Protein AF-A0A212A6N8-F1 (afdb_monomer_lite)

Secondary structure (DSSP, 8-state):
--HHHHHHHHHHHHHHHHHHHTSPP-EEEEE--TT--B-TTEEEEETTEEEEESSSB-SPTTTSTTEEEEEPPPPPPPP-----

Radius of gyration: 21.59 Å; chains: 1; bounding box: 58×29×61 Å

Structure (mmCIF, N/CA/C/O backbone):
data_AF-A0A212A6N8-F1
#
_entry.id   AF-A0A212A6N8-F1
#
loop_
_atom_site.group_PDB
_atom_site.id
_atom_site.type_symbol
_atom_site.label_atom_id
_atom_site.label_alt_id
_atom_site.label_comp_id
_atom_site.label_asym_id
_atom_site.label_entity_id
_atom_site.label_seq_id
_atom_site.pdbx_PDB_ins_code
_atom_site.Cartn_x
_atom_site.Cartn_y
_atom_site.Cartn_z
_atom_site.occupancy
_atom_site.B_iso_or_equiv
_atom_site.auth_seq_id
_atom_site.auth_comp_id
_atom_site.auth_asym_id
_atom_site.auth_atom_id
_atom_site.pdbx_PDB_model_num
ATOM 1 N N . MET A 1 1 ? -21.961 14.569 39.520 1.00 60.19 1 MET A N 1
ATOM 2 C CA . MET A 1 1 ? -22.492 14.884 38.173 1.00 60.19 1 MET A CA 1
ATOM 3 C C . MET A 1 1 ? -21.354 14.979 37.141 1.00 60.19 1 MET A C 1
ATOM 5 O O . MET A 1 1 ? -21.315 15.901 36.347 1.00 60.19 1 MET A O 1
ATOM 9 N N . THR A 1 2 ? -20.405 14.035 37.163 1.00 72.69 2 THR A N 1
ATOM 10 C CA . THR A 1 2 ? -19.177 14.029 36.327 1.00 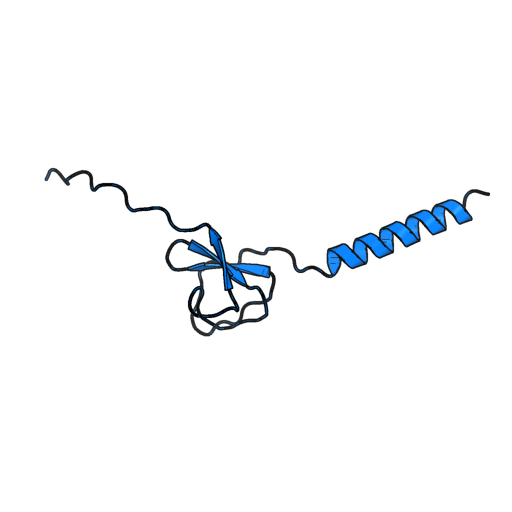72.69 2 THR A CA 1
ATOM 11 C C . THR A 1 2 ? -18.958 12.668 35.662 1.00 72.69 2 THR A C 1
ATOM 13 O O . THR A 1 2 ? -18.516 12.608 34.522 1.00 72.69 2 THR A O 1
ATOM 16 N N . LEU A 1 3 ? -19.374 11.584 36.328 1.00 72.31 3 LEU A N 1
ATOM 17 C CA . LEU A 1 3 ? -19.300 10.211 35.816 1.00 72.31 3 LEU A CA 1
ATOM 18 C C . LEU A 1 3 ? -20.111 10.003 34.524 1.00 72.31 3 LEU A C 1
ATOM 20 O O . LEU A 1 3 ? -19.643 9.341 33.606 1.00 72.31 3 LEU A O 1
ATOM 24 N N . GLN A 1 4 ? -21.296 10.616 34.413 1.00 77.31 4 GLN A N 1
ATOM 25 C CA . GLN A 1 4 ? -22.118 10.533 33.195 1.00 77.31 4 GLN A CA 1
ATOM 26 C C . GLN A 1 4 ? -21.476 11.269 32.009 1.00 77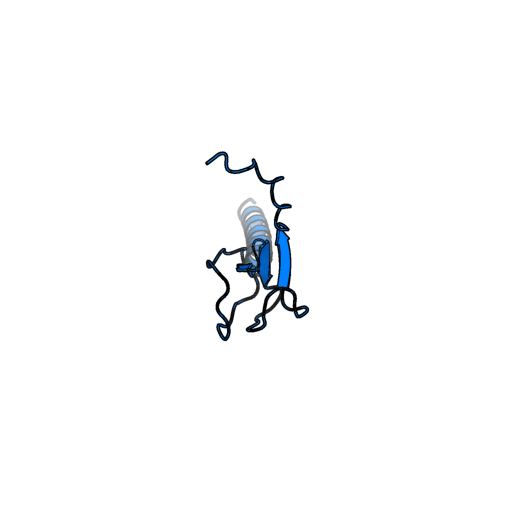.31 4 GLN A C 1
ATOM 28 O O . GLN A 1 4 ? -21.502 10.772 30.888 1.00 77.31 4 GLN A O 1
ATOM 33 N N . TRP A 1 5 ? -20.848 12.421 32.263 1.00 79.31 5 TRP A N 1
ATOM 34 C CA . TRP A 1 5 ? -20.171 13.210 31.232 1.00 79.31 5 TRP A CA 1
ATOM 35 C C . TRP A 1 5 ? -18.900 12.512 30.731 1.00 79.31 5 TRP A C 1
ATOM 37 O O . TRP A 1 5 ? -18.682 12.427 29.526 1.00 79.31 5 TRP A O 1
ATOM 47 N N . GLN A 1 6 ? -18.109 11.927 31.636 1.00 85.81 6 GLN A N 1
ATOM 48 C CA . GLN A 1 6 ? -16.940 11.120 31.267 1.00 85.81 6 GLN A CA 1
ATOM 49 C C . GLN A 1 6 ? -17.332 9.894 30.431 1.00 85.81 6 GLN A C 1
ATOM 51 O O . GLN A 1 6 ? -16.696 9.634 29.414 1.00 85.81 6 GLN A O 1
ATOM 56 N N . GLY A 1 7 ? -18.412 9.192 30.796 1.00 89.69 7 GLY A N 1
ATOM 57 C CA . GLY A 1 7 ? -18.918 8.058 30.015 1.00 89.69 7 GLY A CA 1
ATOM 58 C C . GLY A 1 7 ? -19.344 8.444 28.594 1.00 89.69 7 GLY A C 1
ATOM 59 O O . GLY A 1 7 ? -19.001 7.748 27.642 1.00 89.69 7 GLY A O 1
ATOM 60 N N . GLN A 1 8 ? -20.023 9.585 28.426 1.00 90.31 8 GLN A N 1
ATOM 61 C CA . GLN A 1 8 ? -20.402 10.087 27.098 1.00 90.31 8 GLN A CA 1
ATOM 62 C C . GLN A 1 8 ? -19.189 10.463 26.239 1.00 90.31 8 GLN A C 1
ATOM 64 O O . GLN A 1 8 ? -19.179 10.175 25.043 1.00 90.31 8 GLN A O 1
ATOM 69 N N . GLN A 1 9 ? -18.168 11.088 26.832 1.00 93.06 9 GLN A N 1
ATOM 70 C CA . GLN A 1 9 ? -16.942 11.435 26.109 1.00 93.06 9 GLN A CA 1
ATOM 71 C C . GLN A 1 9 ? -16.167 10.185 25.675 1.00 93.06 9 GLN A C 1
ATOM 73 O O . GLN A 1 9 ? -15.722 10.120 24.532 1.00 93.06 9 GLN A O 1
ATOM 78 N N . ILE A 1 10 ? -16.054 9.177 26.546 1.00 95.94 10 ILE A N 1
ATOM 79 C CA . ILE A 1 10 ? -15.391 7.907 26.217 1.00 95.94 10 ILE A CA 1
ATOM 80 C C . ILE A 1 10 ? -16.123 7.198 25.075 1.00 95.94 10 ILE A C 1
ATOM 82 O O . ILE A 1 10 ? -15.494 6.890 24.068 1.00 95.94 10 ILE A O 1
ATOM 86 N N . ALA A 1 11 ? -17.447 7.045 25.160 1.00 95.12 11 ALA A N 1
ATOM 87 C CA . ALA A 1 11 ? -18.223 6.387 24.106 1.00 95.12 11 ALA A CA 1
ATOM 88 C C . ALA A 1 11 ? -18.094 7.099 22.744 1.00 95.12 11 ALA A C 1
ATOM 90 O O . ALA A 1 11 ? -17.979 6.458 21.698 1.00 95.12 11 ALA A O 1
ATOM 91 N N . ALA A 1 12 ? -18.071 8.437 22.740 1.00 95.44 12 ALA A N 1
ATOM 92 C CA . ALA A 1 12 ? -17.860 9.212 21.519 1.00 95.44 12 ALA A CA 1
ATOM 93 C C . ALA A 1 12 ? -16.455 8.998 20.924 1.00 95.44 12 ALA A C 1
ATOM 95 O O . ALA A 1 12 ? -16.299 8.923 19.702 1.00 95.44 12 ALA A O 1
ATOM 96 N N . LEU A 1 13 ? -15.431 8.889 21.774 1.00 95.75 13 LEU A N 1
ATOM 97 C CA . LEU A 1 13 ? -14.061 8.614 21.343 1.00 95.75 13 LEU A CA 1
ATOM 98 C C . LEU A 1 13 ? -13.904 7.185 20.820 1.00 95.75 13 LEU A C 1
ATOM 100 O O . LEU A 1 13 ? -13.304 7.006 19.763 1.00 95.75 13 LEU A O 1
ATOM 104 N N . GLU A 1 14 ? -14.495 6.196 21.483 1.00 96.38 14 GLU A N 1
ATOM 105 C CA . GLU A 1 14 ? -14.496 4.797 21.039 1.00 96.38 14 GLU A CA 1
ATOM 106 C C . GLU A 1 14 ? -15.159 4.644 19.665 1.00 96.38 14 GLU A C 1
ATOM 108 O O . GLU A 1 14 ? -14.598 4.007 18.774 1.00 96.38 14 GLU A O 1
ATOM 113 N N . ALA A 1 15 ? -16.297 5.306 19.434 1.00 95.31 15 ALA A N 1
ATOM 114 C CA . ALA A 1 15 ? -16.951 5.304 18.124 1.00 95.31 15 ALA A CA 1
ATOM 115 C C . ALA A 1 15 ? -16.058 5.914 17.026 1.00 95.31 15 ALA A C 1
ATOM 117 O O . ALA A 1 15 ? -16.008 5.428 15.888 1.00 95.31 15 ALA A O 1
ATOM 118 N N . ARG A 1 16 ? -15.313 6.973 17.365 1.00 95.56 16 ARG A N 1
ATOM 119 C CA . ARG A 1 16 ? -14.358 7.598 16.446 1.00 95.56 16 ARG A CA 1
ATOM 120 C C . ARG A 1 16 ? -13.152 6.696 16.182 1.00 95.56 16 ARG A C 1
ATOM 122 O O . ARG A 1 16 ? -12.726 6.612 15.032 1.00 95.56 16 ARG A O 1
ATOM 129 N N . MET A 1 17 ? -12.630 6.017 17.202 1.00 95.25 17 MET A N 1
ATOM 130 C CA . MET A 1 17 ? -11.550 5.036 17.055 1.00 95.25 17 MET A CA 1
ATOM 131 C C . MET A 1 17 ? -11.979 3.888 16.147 1.00 95.25 17 MET A C 1
ATOM 133 O O . MET A 1 17 ? -11.310 3.647 15.149 1.00 95.25 17 MET A O 1
ATOM 137 N N . ALA A 1 18 ? -13.149 3.293 16.386 1.00 94.00 18 ALA A N 1
ATOM 138 C CA . ALA A 1 18 ? -13.686 2.225 15.543 1.00 94.00 18 ALA A CA 1
ATOM 139 C C . ALA A 1 18 ? -13.837 2.660 14.072 1.00 94.00 18 ALA A C 1
ATOM 141 O O . ALA A 1 18 ? -13.521 1.906 13.152 1.00 94.00 18 ALA A O 1
ATOM 142 N N . THR A 1 19 ? -14.265 3.905 13.834 1.00 93.50 19 THR A N 1
ATOM 143 C CA . THR A 1 19 ? -14.350 4.469 12.477 1.00 93.50 19 THR A CA 1
ATOM 144 C C . THR A 1 19 ? -12.972 4.576 11.816 1.00 93.50 19 THR A C 1
ATOM 146 O O . THR A 1 19 ? -12.833 4.277 10.630 1.00 93.50 19 THR A O 1
ATOM 149 N N . LEU A 1 20 ? -11.947 5.005 12.556 1.00 89.62 20 LEU A N 1
ATOM 150 C CA . LEU A 1 20 ? -10.581 5.123 12.037 1.00 89.62 20 LEU A CA 1
ATOM 151 C C . LEU A 1 20 ? -9.955 3.744 11.786 1.00 89.62 20 LEU A C 1
ATOM 153 O O . LEU A 1 20 ? -9.382 3.525 10.723 1.00 89.62 20 LEU A O 1
ATOM 157 N N . GLU A 1 21 ? -10.125 2.810 12.716 1.00 89.50 21 GLU A N 1
ATOM 158 C CA . GLU A 1 21 ? -9.585 1.446 12.655 1.00 89.50 21 GLU A CA 1
ATOM 159 C C . GLU A 1 21 ? -10.225 0.596 11.549 1.00 89.50 21 GLU A C 1
ATOM 161 O O . GLU A 1 21 ? -9.587 -0.310 11.017 1.00 89.50 21 GLU A O 1
ATOM 166 N N . ALA A 1 22 ? -11.453 0.919 11.131 1.00 89.81 22 ALA A N 1
ATOM 167 C CA . ALA A 1 22 ? -12.105 0.271 9.993 1.00 89.81 22 ALA A CA 1
ATOM 168 C C . ALA A 1 22 ? -11.408 0.538 8.640 1.00 89.81 22 ALA A C 1
ATOM 170 O O . ALA A 1 22 ? -11.696 -0.146 7.654 1.00 89.81 22 ALA A O 1
ATOM 171 N N . HIS A 1 23 ? -10.507 1.523 8.560 1.00 86.06 23 HIS A N 1
ATOM 172 C CA . HIS A 1 23 ? -9.766 1.844 7.342 1.00 86.06 23 HIS A CA 1
ATOM 173 C C . HIS A 1 23 ? -8.375 1.190 7.380 1.00 86.06 23 HIS A C 1
ATOM 175 O O . HIS A 1 23 ? -7.568 1.548 8.238 1.00 86.06 23 HIS A O 1
ATOM 181 N N . PRO A 1 24 ? -8.049 0.271 6.446 1.00 86.44 24 PRO A N 1
ATOM 182 C CA . PRO A 1 24 ? -6.728 -0.344 6.399 1.00 86.44 24 PRO A CA 1
ATOM 183 C C . PRO A 1 24 ? -5.623 0.716 6.279 1.00 86.44 24 PRO A C 1
ATOM 185 O O . PRO A 1 24 ? -5.748 1.621 5.443 1.00 86.44 24 PRO A O 1
ATOM 188 N N . PRO A 1 25 ? -4.540 0.621 7.071 1.00 92.12 25 PRO A N 1
ATOM 189 C CA . PRO A 1 25 ? -3.426 1.546 6.954 1.00 92.12 25 PRO A CA 1
ATOM 190 C C . PRO A 1 25 ? -2.701 1.339 5.623 1.00 92.12 25 PRO A C 1
ATOM 192 O O . PRO A 1 25 ? -2.610 0.222 5.106 1.00 92.12 25 PRO A O 1
ATOM 195 N N . LEU A 1 26 ? -2.124 2.418 5.091 1.00 95.50 26 LEU A N 1
ATOM 196 C CA . LEU A 1 26 ? -1.221 2.308 3.953 1.00 95.50 26 LEU A CA 1
ATOM 197 C C . LEU A 1 26 ? 0.066 1.604 4.396 1.00 95.50 26 LEU A C 1
ATOM 199 O O . LEU A 1 26 ? 0.815 2.144 5.209 1.00 95.50 26 LEU A O 1
ATOM 203 N N . THR A 1 27 ? 0.326 0.417 3.848 1.00 97.81 27 THR A N 1
ATOM 204 C CA . THR A 1 27 ? 1.465 -0.425 4.248 1.00 97.81 27 THR A CA 1
ATOM 205 C C . THR A 1 27 ? 2.341 -0.736 3.045 1.00 97.81 27 THR A C 1
ATOM 207 O O . THR A 1 27 ? 1.893 -1.401 2.119 1.00 97.81 27 THR A O 1
ATOM 210 N N . TYR A 1 28 ? 3.596 -0.284 3.032 1.00 98.25 28 TYR A N 1
ATOM 211 C CA . TYR A 1 28 ? 4.527 -0.646 1.961 1.00 98.25 28 TYR A CA 1
ATOM 212 C C . TYR A 1 28 ? 5.064 -2.066 2.164 1.00 98.25 28 TYR A C 1
ATOM 214 O O . TYR A 1 28 ? 5.659 -2.356 3.200 1.00 98.25 28 TYR A O 1
ATOM 222 N N . VAL A 1 29 ? 4.882 -2.932 1.164 1.00 98.44 29 VAL A N 1
ATOM 223 C CA . VAL A 1 29 ? 5.240 -4.363 1.234 1.00 98.44 29 VAL A CA 1
ATOM 224 C C . VAL A 1 29 ? 6.304 -4.778 0.211 1.00 98.44 29 VAL A C 1
ATOM 226 O O . VAL A 1 29 ? 6.505 -5.964 -0.039 1.00 98.44 29 VAL A O 1
ATOM 229 N N . GLY A 1 30 ? 7.017 -3.808 -0.368 1.00 98.38 30 GLY A N 1
ATOM 230 C CA . GLY A 1 30 ? 8.149 -4.055 -1.264 1.00 98.38 30 GLY A CA 1
ATOM 231 C C . GLY A 1 30 ? 7.800 -3.992 -2.752 1.00 98.38 30 GLY A C 1
ATOM 232 O O . GLY A 1 30 ? 6.947 -3.217 -3.182 1.00 98.38 30 GLY A O 1
ATOM 233 N N . THR A 1 31 ? 8.516 -4.767 -3.562 1.00 98.50 31 THR A N 1
ATOM 234 C CA . THR A 1 31 ? 8.320 -4.827 -5.019 1.00 98.50 31 THR A CA 1
ATOM 235 C C . THR A 1 31 ? 7.158 -5.760 -5.359 1.00 98.50 31 THR A C 1
ATOM 237 O O . THR A 1 31 ? 6.942 -6.760 -4.678 1.00 98.50 31 THR A O 1
ATOM 240 N N . HIS A 1 32 ? 6.395 -5.433 -6.404 1.00 98.50 32 HIS A N 1
ATOM 241 C CA . HIS A 1 32 ? 5.335 -6.311 -6.903 1.00 98.50 32 HIS A CA 1
ATOM 242 C C . HIS A 1 32 ? 5.900 -7.662 -7.372 1.00 98.50 32 HIS A C 1
ATOM 244 O O . HIS A 1 32 ? 6.909 -7.711 -8.074 1.00 98.50 32 HIS A O 1
ATOM 250 N N . GLU A 1 33 ? 5.218 -8.742 -7.004 1.00 98.12 33 GLU A N 1
ATOM 251 C CA . GLU A 1 33 ? 5.502 -10.117 -7.406 1.00 98.12 33 GLU A CA 1
ATOM 252 C C . GLU A 1 33 ? 4.282 -10.665 -8.159 1.00 98.12 33 GLU A C 1
ATOM 254 O O . GLU A 1 33 ? 3.149 -10.599 -7.675 1.00 98.12 33 GLU A O 1
ATOM 259 N N . ALA A 1 34 ? 4.492 -11.207 -9.360 1.00 95.25 34 ALA A N 1
ATOM 260 C CA . ALA A 1 34 ? 3.405 -11.778 -10.149 1.00 95.25 34 ALA A CA 1
ATOM 261 C C . ALA A 1 34 ? 2.819 -13.025 -9.463 1.00 95.25 34 ALA A C 1
ATOM 263 O O . ALA A 1 34 ? 3.558 -13.916 -9.052 1.00 95.25 34 ALA A O 1
ATOM 264 N N . GLY A 1 35 ? 1.488 -13.093 -9.361 1.00 92.38 35 GLY A N 1
ATOM 265 C CA . GLY A 1 35 ? 0.774 -14.208 -8.726 1.00 92.38 35 GLY A CA 1
ATOM 266 C C . GLY A 1 35 ? 0.663 -14.121 -7.198 1.00 92.38 35 GLY A C 1
ATOM 267 O O . GLY A 1 35 ? 0.003 -14.966 -6.598 1.00 92.38 35 GLY A O 1
ATOM 268 N N . LYS A 1 36 ? 1.259 -13.106 -6.559 1.00 97.62 36 LYS A N 1
ATOM 269 C CA . LYS A 1 36 ? 1.062 -12.819 -5.132 1.00 97.62 36 LYS A CA 1
ATOM 270 C C . LYS A 1 36 ? -0.209 -11.997 -4.930 1.00 97.62 36 LYS A C 1
ATOM 272 O O . LYS A 1 36 ? -0.436 -11.018 -5.637 1.00 97.62 36 LYS A O 1
ATOM 277 N N . SER A 1 37 ? -1.016 -12.373 -3.942 1.00 97.75 37 SER A N 1
ATOM 278 C CA . SER A 1 37 ? -2.172 -11.581 -3.517 1.00 97.75 37 SER A CA 1
ATOM 279 C C . SER A 1 37 ? -1.755 -10.481 -2.545 1.00 97.75 37 SER A C 1
ATOM 281 O O . SER A 1 37 ? -0.949 -10.710 -1.643 1.00 97.75 37 SER A O 1
ATOM 283 N N . TYR A 1 38 ? -2.359 -9.312 -2.714 1.00 98.00 38 TYR A N 1
ATOM 284 C CA . TYR A 1 38 ? -2.168 -8.121 -1.900 1.00 98.00 38 TYR A CA 1
ATOM 285 C C . TYR A 1 38 ? -3.499 -7.683 -1.303 1.00 98.00 38 TYR A C 1
ATOM 287 O O . TYR A 1 38 ? -4.549 -7.830 -1.936 1.00 98.00 38 TYR A O 1
ATOM 295 N N . ARG A 1 39 ? -3.460 -7.141 -0.088 1.00 97.62 39 ARG A N 1
ATOM 296 C CA . ARG A 1 39 ? -4.641 -6.636 0.619 1.00 97.62 39 ARG A CA 1
ATOM 297 C C . ARG A 1 39 ? -4.888 -5.166 0.319 1.00 97.62 39 ARG A C 1
ATOM 299 O O . ARG A 1 39 ? -3.957 -4.404 0.055 1.00 97.62 39 ARG A O 1
ATOM 306 N N . LYS A 1 40 ? -6.144 -4.732 0.434 1.00 96.75 40 LYS A N 1
ATOM 307 C CA . LYS A 1 40 ? -6.490 -3.302 0.386 1.00 96.75 40 LYS A CA 1
ATOM 308 C C . LYS A 1 40 ? -5.598 -2.479 1.329 1.00 96.75 40 LYS A C 1
ATOM 310 O O . LYS A 1 40 ? -5.492 -2.791 2.511 1.00 96.75 40 LYS A O 1
ATOM 315 N N . GLY A 1 41 ? -5.027 -1.391 0.815 1.00 97.31 41 GLY A N 1
ATOM 316 C CA . GLY A 1 41 ? -4.121 -0.504 1.552 1.00 97.31 41 GLY A CA 1
ATOM 317 C C . GLY A 1 41 ? -2.641 -0.878 1.427 1.00 97.31 41 GLY A C 1
ATOM 318 O O . GLY A 1 41 ? -1.783 -0.041 1.706 1.00 97.31 41 GLY A O 1
ATOM 319 N N . GLU A 1 42 ? -2.307 -2.077 0.948 1.00 98.50 42 GLU A N 1
ATOM 320 C CA . GLU A 1 42 ? -0.912 -2.424 0.679 1.00 98.50 42 GLU A CA 1
ATOM 321 C C . GLU A 1 42 ? -0.377 -1.660 -0.534 1.00 98.50 42 GLU A C 1
ATOM 323 O O . GLU A 1 42 ? -1.061 -1.469 -1.542 1.00 98.50 42 GLU A O 1
ATOM 328 N N . ALA A 1 43 ? 0.868 -1.210 -0.426 1.00 98.50 43 ALA A N 1
ATOM 329 C CA . ALA A 1 43 ? 1.566 -0.450 -1.440 1.00 98.50 43 ALA A CA 1
ATOM 330 C C . ALA A 1 43 ? 2.798 -1.209 -1.937 1.00 98.50 43 ALA A C 1
ATOM 332 O O . ALA A 1 43 ? 3.555 -1.768 -1.142 1.00 98.50 43 ALA A O 1
ATOM 333 N N . VAL A 1 44 ? 3.027 -1.182 -3.249 1.00 98.69 44 VAL A N 1
ATOM 334 C CA . VAL A 1 44 ? 4.157 -1.856 -3.899 1.00 98.69 44 VAL A CA 1
ATOM 335 C C . VAL A 1 44 ? 4.87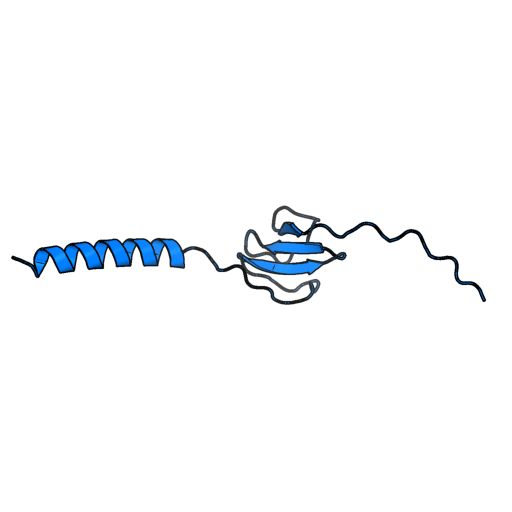3 -0.945 -4.882 1.00 98.69 44 VAL A C 1
ATOM 337 O O . VAL A 1 44 ? 4.279 -0.035 -5.469 1.00 98.69 44 VAL A O 1
ATOM 340 N N . THR A 1 45 ? 6.146 -1.240 -5.120 1.00 98.56 45 THR A N 1
ATOM 341 C CA . THR A 1 45 ? 6.887 -0.687 -6.253 1.00 98.56 45 THR A CA 1
ATOM 342 C C . THR A 1 45 ? 6.678 -1.567 -7.484 1.00 98.56 45 THR A C 1
ATOM 344 O O . THR A 1 45 ? 6.944 -2.767 -7.444 1.00 98.56 45 THR A O 1
ATOM 347 N N . ALA A 1 46 ? 6.238 -0.975 -8.596 1.00 98.00 46 ALA A N 1
ATOM 348 C CA . ALA A 1 46 ? 6.135 -1.646 -9.893 1.00 98.00 46 ALA A CA 1
ATOM 349 C C . ALA A 1 46 ? 6.361 -0.656 -11.042 1.00 98.00 46 ALA A C 1
ATOM 351 O O . ALA A 1 46 ? 5.835 0.462 -11.030 1.00 98.00 46 ALA A O 1
ATOM 352 N N . ASN A 1 47 ? 7.138 -1.058 -12.055 1.00 95.31 47 ASN A N 1
ATOM 353 C CA . ASN A 1 47 ? 7.451 -0.229 -13.230 1.00 95.31 47 ASN A CA 1
ATOM 354 C C . ASN A 1 47 ? 8.015 1.168 -12.874 1.00 95.31 47 ASN A C 1
ATOM 356 O O . ASN A 1 47 ? 7.689 2.172 -13.521 1.00 95.31 47 ASN A O 1
ATOM 360 N N . GLY A 1 48 ? 8.828 1.232 -11.811 1.00 95.88 48 GLY A N 1
ATOM 361 C CA . GLY A 1 48 ? 9.436 2.458 -11.275 1.00 95.88 48 GLY A CA 1
ATOM 362 C C . GLY A 1 48 ? 8.467 3.399 -10.548 1.00 95.88 48 GLY A C 1
ATOM 363 O O . GLY A 1 48 ? 8.816 4.547 -10.294 1.00 95.88 48 GLY A O 1
ATOM 364 N N . SER A 1 49 ? 7.241 2.957 -10.272 1.00 98.31 49 SER A N 1
ATOM 365 C CA . SER A 1 49 ? 6.175 3.757 -9.657 1.00 98.31 49 SER A CA 1
ATOM 366 C C . SER A 1 49 ? 5.669 3.098 -8.371 1.00 98.31 49 SER A C 1
ATOM 368 O O . SER A 1 49 ? 5.781 1.880 -8.223 1.00 98.31 49 SER A O 1
ATOM 370 N N . LEU A 1 50 ? 5.092 3.893 -7.465 1.00 98.44 50 LEU A N 1
ATOM 371 C CA . LEU A 1 50 ? 4.413 3.396 -6.265 1.00 98.44 50 LEU A CA 1
ATOM 372 C C . LEU A 1 50 ? 2.920 3.222 -6.553 1.00 98.44 50 LEU A C 1
ATOM 374 O O . LEU A 1 50 ? 2.261 4.160 -7.015 1.00 98.44 50 LEU A O 1
ATOM 378 N N . TRP A 1 51 ? 2.390 2.048 -6.234 1.00 98.56 51 TRP A N 1
ATOM 379 C CA . TRP A 1 51 ? 0.989 1.681 -6.431 1.00 98.56 51 TRP A CA 1
ATOM 380 C C . TRP A 1 51 ? 0.369 1.239 -5.116 1.00 98.56 51 TRP A C 1
ATOM 382 O O . TRP A 1 51 ? 1.054 0.613 -4.317 1.00 98.56 51 TRP A O 1
ATOM 392 N N . VAL A 1 52 ? -0.913 1.535 -4.907 1.00 98.31 52 VAL A N 1
ATOM 393 C CA . VAL A 1 52 ? -1.680 1.133 -3.719 1.00 98.31 52 VAL A CA 1
ATOM 394 C C . VAL A 1 52 ? -2.846 0.252 -4.148 1.00 98.31 52 VAL A C 1
ATOM 396 O O . VAL A 1 52 ? -3.592 0.617 -5.061 1.00 98.31 52 VAL A O 1
ATOM 399 N N . ALA A 1 53 ? -3.003 -0.899 -3.504 1.00 98.12 53 ALA A N 1
ATOM 400 C CA . ALA A 1 53 ? -4.131 -1.791 -3.708 1.00 98.12 53 ALA A CA 1
ATOM 401 C C . ALA A 1 53 ? -5.413 -1.159 -3.140 1.00 98.12 53 ALA A C 1
ATOM 403 O O . ALA A 1 53 ? -5.503 -0.816 -1.959 1.00 98.12 53 ALA A O 1
ATOM 404 N N . GLN A 1 54 ? -6.430 -1.002 -3.984 1.00 97.06 54 GLN A N 1
ATOM 405 C CA . GLN A 1 54 ? -7.716 -0.387 -3.630 1.00 97.06 54 GLN A CA 1
ATOM 406 C C . GLN A 1 54 ? -8.718 -1.398 -3.054 1.00 97.06 54 GLN A C 1
ATOM 408 O O . GLN A 1 54 ? -9.693 -1.020 -2.396 1.00 97.06 54 GLN A O 1
ATOM 413 N N . ARG A 1 55 ? -8.459 -2.680 -3.304 1.00 96.25 55 ARG A N 1
ATOM 414 C CA . ARG A 1 55 ? -9.172 -3.872 -2.845 1.00 96.25 55 ARG A CA 1
ATOM 415 C C . ARG A 1 55 ? -8.173 -5.024 -2.802 1.00 96.25 55 ARG A C 1
ATOM 417 O O . ARG A 1 55 ? -7.081 -4.887 -3.352 1.00 96.25 55 ARG A O 1
ATOM 424 N N . ASP A 1 56 ? -8.562 -6.142 -2.209 1.00 97.19 56 ASP A N 1
ATOM 425 C CA . ASP A 1 56 ? -7.759 -7.357 -2.304 1.00 97.19 56 ASP A CA 1
ATOM 426 C C . ASP A 1 56 ? -7.607 -7.744 -3.783 1.00 97.19 56 ASP A C 1
ATOM 428 O O . ASP A 1 56 ? -8.584 -7.759 -4.543 1.00 97.19 56 ASP A O 1
ATOM 432 N N . THR A 1 57 ? -6.366 -7.945 -4.215 1.00 97.25 57 THR A N 1
ATOM 433 C CA . THR A 1 57 ? -6.014 -8.094 -5.630 1.00 97.25 57 THR A CA 1
ATOM 434 C C . THR A 1 57 ? -4.731 -8.898 -5.788 1.00 97.25 57 THR A C 1
ATOM 436 O O . THR A 1 57 ? -3.774 -8.723 -5.042 1.00 97.25 57 THR A O 1
ATOM 439 N N . ASP A 1 58 ? -4.693 -9.767 -6.784 1.00 96.50 58 ASP A N 1
ATOM 440 C CA . ASP A 1 58 ? -3.503 -10.470 -7.278 1.00 96.50 58 ASP A CA 1
ATOM 441 C C . ASP A 1 58 ? -3.040 -9.929 -8.643 1.00 96.50 58 ASP A C 1
ATOM 443 O O . ASP A 1 58 ? -2.044 -10.377 -9.217 1.00 96.50 58 ASP A O 1
ATOM 447 N N . GLY A 1 59 ? -3.772 -8.950 -9.180 1.00 96.50 59 GLY A N 1
ATOM 448 C CA . GLY A 1 59 ? -3.518 -8.410 -10.501 1.00 96.50 59 GLY A CA 1
ATOM 449 C C . GLY A 1 59 ? -2.246 -7.572 -10.569 1.00 96.50 59 GLY A C 1
ATOM 450 O O . GLY A 1 59 ? -1.689 -7.135 -9.563 1.00 96.50 59 GLY A O 1
ATOM 451 N N . THR A 1 60 ? -1.797 -7.294 -11.787 1.00 97.31 60 THR A N 1
ATOM 452 C CA . THR A 1 60 ? -0.616 -6.462 -12.031 1.00 97.31 60 THR A CA 1
ATOM 453 C C . THR A 1 60 ? -0.941 -4.967 -11.866 1.00 97.31 60 THR A C 1
ATOM 455 O O . THR A 1 60 ? -1.929 -4.489 -12.431 1.00 97.31 60 THR A O 1
ATOM 458 N N . PRO A 1 61 ? -0.116 -4.182 -11.149 1.00 98.00 61 PRO A N 1
ATOM 459 C CA . PRO A 1 61 ? -0.306 -2.741 -11.058 1.00 98.00 61 PRO A CA 1
ATOM 460 C C . PRO A 1 61 ? -0.348 -2.052 -12.426 1.00 98.00 61 PRO A C 1
ATOM 462 O O . PRO A 1 61 ? 0.538 -2.235 -13.262 1.00 98.00 61 PRO A O 1
ATOM 465 N N . GLY A 1 62 ? -1.384 -1.236 -12.641 1.00 96.31 62 GLY A N 1
ATOM 466 C CA . GLY A 1 62 ? -1.589 -0.475 -13.875 1.00 96.31 62 GLY A CA 1
ATOM 467 C C . GLY A 1 62 ? -2.312 -1.214 -15.004 1.00 96.31 62 GLY A C 1
ATOM 468 O O . GLY A 1 62 ? -2.514 -0.609 -16.054 1.00 96.31 62 GLY A O 1
ATOM 469 N N . THR A 1 63 ? -2.721 -2.475 -14.817 1.00 96.00 63 THR A N 1
ATOM 470 C CA . THR A 1 63 ? -3.489 -3.229 -15.831 1.00 96.00 63 THR A CA 1
ATOM 471 C C . THR A 1 63 ? -4.974 -3.373 -15.497 1.00 96.00 63 THR A C 1
ATOM 473 O O . THR A 1 63 ? -5.760 -3.747 -16.364 1.00 96.00 63 THR A O 1
ATOM 476 N N . ASN A 1 64 ? -5.374 -3.068 -14.261 1.00 92.69 64 ASN A N 1
ATOM 477 C CA . ASN A 1 64 ? -6.757 -3.140 -13.799 1.00 92.69 64 ASN A CA 1
ATOM 478 C C . ASN A 1 64 ? -7.074 -2.050 -12.758 1.00 92.69 64 ASN A C 1
ATOM 480 O O . ASN A 1 64 ? -6.215 -1.252 -12.382 1.00 92.69 64 ASN A O 1
ATOM 484 N N . ASP A 1 65 ? -8.322 -2.036 -12.290 1.00 95.06 65 ASP A N 1
ATOM 485 C CA . ASP A 1 65 ? -8.856 -1.092 -11.300 1.00 95.06 65 ASP A CA 1
ATOM 486 C C . ASP A 1 65 ? -8.509 -1.433 -9.838 1.00 95.06 65 ASP A C 1
ATOM 488 O O . ASP A 1 65 ? -8.811 -0.664 -8.924 1.00 95.06 65 ASP A O 1
ATOM 492 N N . GLY A 1 66 ? -7.862 -2.577 -9.599 1.00 96.69 66 GLY A N 1
ATOM 493 C CA . GLY A 1 66 ? -7.439 -3.020 -8.274 1.00 96.69 66 GLY A CA 1
ATOM 494 C C . GLY A 1 66 ? -6.288 -2.193 -7.707 1.00 96.69 66 GLY A C 1
ATOM 495 O O . GLY A 1 66 ? -6.069 -2.211 -6.498 1.00 96.69 66 GLY A O 1
ATOM 496 N N . TRP A 1 67 ? -5.590 -1.432 -8.551 1.00 98.06 67 TRP A N 1
ATOM 497 C CA . TRP A 1 67 ? -4.435 -0.624 -8.180 1.00 98.06 67 TRP A CA 1
ATOM 498 C C . TRP A 1 67 ? -4.645 0.851 -8.499 1.00 98.06 67 TRP A C 1
ATOM 500 O O . TRP A 1 67 ? -5.100 1.217 -9.582 1.00 98.06 67 TRP A O 1
ATOM 510 N N . LYS A 1 68 ? -4.219 1.720 -7.584 1.00 97.94 68 LYS A N 1
ATOM 511 C CA . LYS A 1 68 ? -4.151 3.165 -7.796 1.00 97.94 68 LYS A CA 1
ATOM 512 C C . LYS A 1 68 ? -2.700 3.626 -7.806 1.00 97.94 68 LYS A C 1
ATOM 514 O O . LYS A 1 68 ? -1.934 3.310 -6.899 1.00 97.94 68 LYS A O 1
ATOM 519 N N . LEU A 1 69 ? -2.326 4.395 -8.825 1.00 98.06 69 LEU A N 1
ATOM 520 C CA . LEU A 1 69 ? -1.016 5.035 -8.895 1.00 98.06 69 LEU A CA 1
ATOM 521 C C . LEU A 1 69 ? -0.910 6.107 -7.800 1.00 98.06 69 LEU A C 1
ATOM 523 O O . LEU A 1 69 ? -1.671 7.075 -7.818 1.00 98.06 69 LEU A O 1
ATOM 527 N N . ALA A 1 70 ? 0.033 5.943 -6.872 1.00 97.69 70 ALA A N 1
ATOM 528 C CA . ALA A 1 70 ? 0.303 6.906 -5.803 1.00 97.69 70 ALA A CA 1
ATOM 529 C C . ALA A 1 70 ? 1.458 7.846 -6.163 1.00 97.69 70 ALA A C 1
ATOM 531 O O . ALA A 1 70 ? 1.364 9.052 -5.950 1.00 97.69 70 ALA A O 1
ATOM 532 N N . VAL A 1 71 ? 2.530 7.306 -6.753 1.00 97.56 71 V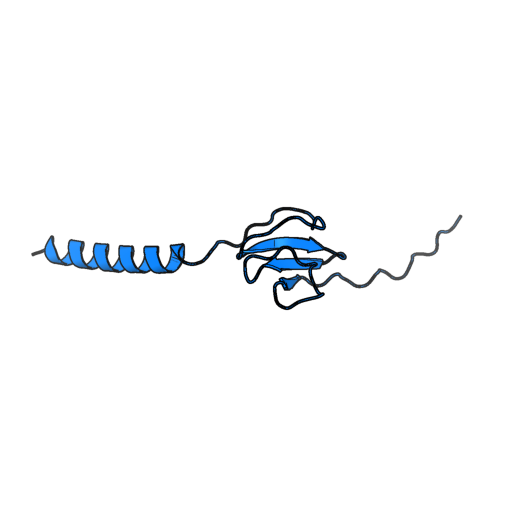AL A N 1
ATOM 533 C CA . VAL A 1 71 ? 3.687 8.092 -7.204 1.00 97.56 71 VAL A CA 1
ATOM 534 C C . VAL A 1 71 ? 4.111 7.619 -8.586 1.00 97.56 71 VAL A C 1
ATOM 536 O O . VAL A 1 71 ? 4.454 6.453 -8.775 1.00 97.56 71 VAL A O 1
ATOM 539 N N . LYS A 1 72 ? 4.105 8.533 -9.558 1.00 96.69 72 LYS A N 1
ATOM 540 C CA . LYS A 1 72 ? 4.550 8.282 -10.934 1.00 96.69 72 LYS A CA 1
ATOM 541 C C . LYS A 1 72 ? 6.077 8.295 -11.009 1.00 96.69 72 LYS A C 1
ATOM 543 O O . LYS A 1 72 ? 6.701 9.217 -10.490 1.00 96.69 72 LYS A O 1
ATOM 548 N N . ARG A 1 73 ? 6.667 7.337 -11.737 1.00 94.69 73 ARG A N 1
ATOM 549 C CA . ARG A 1 73 ? 8.095 7.387 -12.088 1.00 94.69 73 ARG A CA 1
ATOM 550 C C . ARG A 1 73 ? 8.473 8.708 -12.765 1.00 94.69 73 ARG A C 1
ATOM 552 O O . ARG A 1 73 ? 7.707 9.224 -13.589 1.00 94.69 73 ARG A O 1
ATOM 559 N N . GLY A 1 74 ? 9.672 9.199 -12.454 1.00 92.62 74 GLY A N 1
ATOM 560 C CA . GLY A 1 74 ? 10.288 10.330 -13.146 1.00 92.62 74 GLY A CA 1
ATOM 561 C C . GLY A 1 74 ? 10.587 10.028 -14.618 1.00 92.62 74 GLY A C 1
ATOM 562 O O . GLY A 1 74 ? 10.483 8.888 -15.073 1.00 92.62 74 GLY A O 1
ATOM 563 N N . ARG A 1 75 ? 10.943 11.072 -15.373 1.00 90.75 75 ARG A N 1
ATOM 564 C CA . ARG A 1 75 ? 11.531 10.907 -16.709 1.00 90.75 75 ARG A CA 1
ATOM 565 C C . ARG A 1 75 ? 13.015 10.604 -16.563 1.00 90.75 75 ARG A C 1
ATOM 567 O O . ARG A 1 75 ? 13.658 11.165 -15.678 1.00 90.75 75 ARG A O 1
ATOM 574 N N . ASP A 1 76 ? 13.538 9.779 -17.458 1.00 86.88 76 ASP A N 1
ATOM 575 C CA . A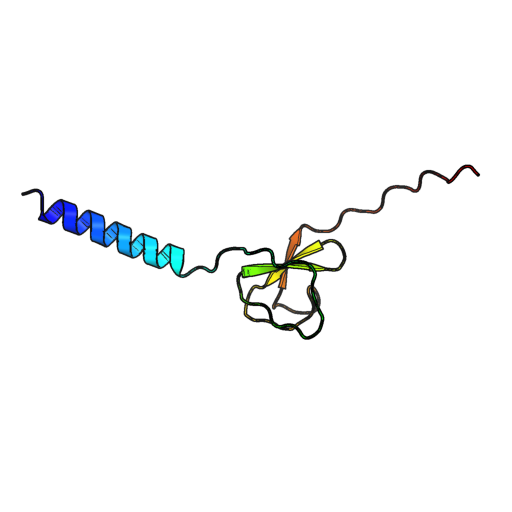SP A 1 76 ? 14.970 9.513 -17.521 1.00 86.88 76 ASP A CA 1
ATOM 576 C C . ASP A 1 76 ? 15.732 10.821 -17.773 1.00 86.88 76 ASP A C 1
ATOM 578 O O . ASP A 1 76 ? 15.292 11.689 -18.539 1.00 86.88 76 ASP A O 1
ATOM 582 N N . GLY A 1 77 ? 16.868 10.981 -17.093 1.00 85.25 77 GLY A N 1
ATOM 583 C CA . GLY A 1 77 ? 17.762 12.110 -17.323 1.00 85.25 77 GLY A CA 1
ATOM 584 C C . GLY A 1 77 ? 18.324 12.073 -18.744 1.00 85.25 77 GLY A C 1
ATOM 585 O O . GLY A 1 77 ? 18.518 11.005 -19.324 1.00 85.25 77 GLY A O 1
ATOM 586 N N . ARG A 1 78 ? 18.609 13.245 -19.324 1.00 84.81 78 ARG A N 1
ATOM 587 C CA . ARG A 1 78 ? 19.289 13.318 -20.624 1.00 84.81 78 ARG A CA 1
ATOM 588 C C . ARG A 1 78 ? 20.688 12.723 -20.438 1.00 84.81 78 ARG A C 1
ATOM 590 O O . ARG A 1 78 ? 21.448 13.250 -19.632 1.00 84.81 78 ARG A O 1
ATOM 597 N N . GLY A 1 79 ? 20.981 11.612 -21.118 1.00 78.56 79 GLY A N 1
ATOM 598 C CA . GLY A 1 79 ? 22.230 10.868 -20.946 1.00 78.56 79 GLY A CA 1
ATOM 599 C C . GLY A 1 79 ? 23.442 11.793 -21.036 1.00 78.56 79 GLY A C 1
ATOM 600 O O . GLY A 1 79 ? 23.664 12.423 -22.069 1.00 78.56 79 GLY A O 1
ATOM 601 N N . GLY A 1 80 ? 24.203 11.905 -19.946 1.00 67.62 80 GLY A N 1
ATOM 602 C CA . GLY A 1 80 ? 25.530 12.504 -19.995 1.00 67.62 80 GLY A CA 1
ATOM 603 C C . GLY A 1 80 ? 26.383 11.577 -20.843 1.00 67.62 80 GLY A C 1
ATOM 604 O O . GLY A 1 80 ? 26.607 10.440 -20.439 1.00 67.62 80 GLY A O 1
ATOM 605 N N . GLY A 1 81 ? 26.746 12.011 -22.052 1.00 61.03 81 GLY A N 1
ATOM 606 C CA . GLY A 1 81 ? 27.484 11.181 -22.996 1.00 61.03 81 GLY A CA 1
ATOM 607 C C . GLY A 1 81 ? 28.706 10.583 -22.313 1.00 61.03 81 GLY A C 1
ATOM 608 O O . GLY A 1 81 ? 29.570 11.333 -21.859 1.00 61.03 81 GLY A O 1
ATOM 609 N N . SER A 1 82 ? 28.746 9.251 -22.217 1.00 62.75 82 SER A N 1
ATOM 610 C CA . SER A 1 82 ? 29.921 8.507 -21.779 1.00 62.75 82 SER A CA 1
ATOM 611 C C . SER A 1 82 ? 31.094 8.932 -22.654 1.00 62.75 82 SER A C 1
ATOM 613 O O . SER A 1 82 ? 31.194 8.515 -23.803 1.00 62.75 82 SER A O 1
ATOM 615 N N . HIS A 1 83 ? 31.935 9.823 -22.133 1.00 60.72 83 HIS A N 1
ATOM 616 C CA . HIS A 1 83 ? 33.249 10.071 -22.700 1.00 60.72 83 HIS A CA 1
ATOM 617 C C . HIS A 1 83 ? 34.109 8.894 -22.253 1.00 60.72 83 HIS A C 1
ATOM 619 O O . HIS A 1 83 ? 34.505 8.817 -21.089 1.00 60.72 83 HIS A O 1
ATOM 625 N N . VAL A 1 84 ? 34.271 7.940 -23.168 1.00 61.41 84 VAL A N 1
ATOM 626 C CA . VAL A 1 84 ? 35.351 6.950 -23.163 1.00 61.41 84 VAL A CA 1
ATOM 627 C C . VAL A 1 84 ? 36.464 7.438 -24.073 1.00 61.41 84 VAL A C 1
ATOM 629 O O . VAL A 1 84 ? 36.135 8.115 -25.076 1.00 61.41 84 VAL A O 1
#

InterPro domains:
  IPR036573 Carbohydrate-binding module superfamily 5/12 [SSF51055] (23-70)

Sequence (84 aa):
MTLQWQGQQIAALEARMATLEAHPPLTYVGTHEAGKSYRKGEAVTANGSLWVAQRDTDGTPGTNDGWKLAVKRGRDGRGGGSHV

pLDDT: mean 91.71, std 10.0, range [60.19, 98.69]

Organism: NCBI:txid366618

Foldseek 3Di:
DCVVVVVVVVVVVVVVVVVVVVQDAQAEDEAQDQQDWDAANYWHDDPQFIKGQNGTDNDDAPPDPRIDTPGDHDD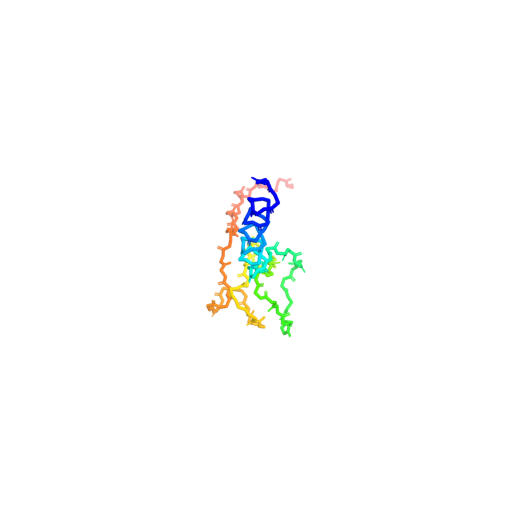DDDDPPPPD